Protein AF-A0A7G6YI83-F1 (afdb_monomer)

Radius of gyration: 15.69 Å; Cα contacts (8 Å, |Δi|>4): 129; chains: 1; bounding box: 55×26×38 Å

Foldseek 3Di:
DDDDFPPVCPVPPCRLQDDPPPPCVVVVLVVVVVVQVVVCVVPVQDKDKDAQDHHVVGQQFQHPSLVVSVVVCVVPPDPPQWDWDQDRNRSMIITGGPPHPDPPVVVVVVVVCCVVPVVVSVVPDDDDD

Sequence (129 aa):
MLKFYPLALKNSPNRFKLLVNDGDAFRILSTCLRVFADICRRDPLASAGFIGEALMGESISLTKRFRVYFQSVITFIEPVHFLHHPLPAISAYFLECRANPEPDLKEKVEQMFRELYIVPQALESPKPN

Structure (mmCIF, N/CA/C/O backbone):
data_AF-A0A7G6YI83-F1
#
_entry.id   AF-A0A7G6YI83-F1
#
loop_
_atom_site.group_PDB
_atom_site.id
_atom_site.type_symbol
_atom_site.label_atom_id
_atom_site.label_alt_id
_atom_site.label_comp_id
_atom_site.label_asym_id
_atom_site.label_entity_id
_atom_site.label_seq_id
_atom_site.pdbx_PDB_ins_code
_atom_site.Cartn_x
_atom_site.Cartn_y
_atom_site.Cartn_z
_atom_site.occupancy
_atom_site.B_iso_or_equiv
_atom_site.auth_seq_id
_atom_site.auth_comp_id
_atom_site.auth_asym_id
_atom_site.auth_atom_id
_atom_site.pdbx_PDB_model_num
ATOM 1 N N . MET A 1 1 ? 5.414 -7.670 6.830 1.00 71.50 1 MET A N 1
ATOM 2 C CA . MET A 1 1 ? 5.803 -6.794 5.700 1.00 71.50 1 MET A CA 1
ATOM 3 C C . MET A 1 1 ? 6.150 -7.669 4.499 1.00 71.50 1 MET A C 1
ATOM 5 O O . MET A 1 1 ? 7.018 -8.522 4.632 1.00 71.50 1 MET A O 1
ATOM 9 N N . LEU A 1 2 ? 5.466 -7.498 3.363 1.00 82.56 2 LEU A N 1
ATOM 10 C CA . LEU A 1 2 ? 5.708 -8.265 2.132 1.00 82.56 2 LEU A CA 1
ATOM 11 C C . LEU A 1 2 ? 6.405 -7.363 1.100 1.00 82.56 2 LEU A C 1
ATOM 13 O O . LEU A 1 2 ? 5.941 -6.252 0.851 1.00 82.56 2 LEU A O 1
ATOM 17 N N . LYS A 1 3 ? 7.510 -7.823 0.503 1.00 85.50 3 LYS A N 1
ATOM 18 C CA . LYS A 1 3 ? 8.209 -7.137 -0.597 1.00 85.50 3 LYS A CA 1
ATOM 19 C C . LYS A 1 3 ? 8.362 -8.106 -1.765 1.00 85.50 3 LYS A C 1
ATOM 21 O O . LYS A 1 3 ? 8.773 -9.242 -1.551 1.00 85.50 3 LYS A O 1
ATOM 26 N N . PHE A 1 4 ? 8.072 -7.651 -2.981 1.00 86.06 4 PHE A N 1
ATOM 27 C CA . PHE A 1 4 ? 8.200 -8.465 -4.188 1.00 86.06 4 PHE A CA 1
ATOM 28 C C . PHE A 1 4 ? 9.240 -7.874 -5.143 1.00 86.06 4 PHE A C 1
ATOM 30 O O . PHE A 1 4 ? 9.251 -6.668 -5.383 1.00 86.06 4 PHE A O 1
ATOM 37 N N . TYR A 1 5 ? 10.100 -8.736 -5.679 1.00 89.69 5 TYR A N 1
ATOM 38 C CA . TYR A 1 5 ? 11.023 -8.448 -6.773 1.00 89.69 5 TYR A CA 1
ATOM 39 C C . TYR A 1 5 ? 11.395 -9.767 -7.476 1.00 89.69 5 TYR A C 1
ATOM 41 O O . TYR A 1 5 ? 11.384 -10.821 -6.832 1.00 89.69 5 TYR A O 1
ATOM 49 N N . PRO A 1 6 ? 11.757 -9.740 -8.769 1.00 88.62 6 PRO A N 1
ATOM 50 C CA . PRO A 1 6 ? 12.255 -10.920 -9.471 1.00 88.62 6 PRO A CA 1
ATOM 51 C C . PRO A 1 6 ? 13.531 -11.469 -8.825 1.00 88.62 6 PRO A C 1
ATOM 53 O O . PRO A 1 6 ? 14.470 -10.713 -8.579 1.00 88.62 6 PRO A O 1
ATOM 56 N N . LEU A 1 7 ? 13.617 -12.788 -8.609 1.00 90.44 7 LEU A N 1
ATOM 57 C CA . LEU A 1 7 ? 14.776 -13.418 -7.953 1.00 90.44 7 LEU A CA 1
ATOM 58 C C . LEU A 1 7 ? 16.102 -13.116 -8.672 1.00 90.44 7 LEU A C 1
ATOM 60 O O . LEU A 1 7 ? 17.119 -12.894 -8.018 1.00 90.44 7 LEU A O 1
ATOM 64 N N . ALA A 1 8 ? 16.075 -13.024 -10.004 1.00 91.44 8 ALA A N 1
ATOM 65 C CA . ALA A 1 8 ? 17.231 -12.649 -10.823 1.00 91.44 8 ALA A CA 1
ATOM 66 C C . ALA A 1 8 ? 17.809 -11.264 -10.467 1.00 91.44 8 ALA A C 1
ATOM 68 O O . ALA A 1 8 ? 18.987 -11.005 -10.692 1.00 91.44 8 ALA A O 1
ATOM 69 N N . LEU A 1 9 ? 17.001 -10.382 -9.871 1.00 90.94 9 LEU A N 1
ATOM 70 C CA . LEU A 1 9 ? 17.394 -9.037 -9.461 1.00 90.94 9 LEU A CA 1
ATOM 71 C C . LEU A 1 9 ? 17.773 -8.949 -7.978 1.00 90.94 9 LEU A C 1
ATOM 73 O O . LEU A 1 9 ? 17.982 -7.845 -7.489 1.00 90.94 9 LEU A O 1
ATOM 77 N N . LYS A 1 10 ? 17.899 -10.064 -7.245 1.00 91.31 10 LYS A N 1
ATOM 78 C CA . LYS A 1 10 ? 18.169 -10.056 -5.792 1.00 91.31 10 LYS A CA 1
ATOM 79 C C . LYS A 1 10 ? 19.354 -9.181 -5.377 1.00 91.31 10 LYS A C 1
ATOM 81 O O . LYS A 1 10 ? 19.269 -8.499 -4.361 1.00 91.31 10 LYS A O 1
ATOM 86 N N . ASN A 1 11 ? 20.414 -9.167 -6.182 1.00 90.88 11 ASN A N 1
ATOM 87 C CA . ASN A 1 11 ? 21.628 -8.393 -5.908 1.00 90.88 11 ASN A CA 1
ATOM 88 C C . ASN A 1 11 ? 21.603 -6.985 -6.526 1.00 90.88 11 ASN A C 1
ATOM 90 O O . ASN A 1 11 ? 22.550 -6.225 -6.358 1.00 90.88 11 ASN A O 1
ATOM 94 N N . SER A 1 12 ? 20.543 -6.624 -7.254 1.00 89.56 12 SER A N 1
ATOM 95 C CA . SER A 1 12 ? 20.407 -5.291 -7.831 1.00 89.56 12 SER A CA 1
ATOM 96 C C . SER A 1 12 ? 19.977 -4.288 -6.753 1.00 89.56 12 SER A C 1
ATOM 98 O O . SER A 1 12 ? 19.002 -4.546 -6.031 1.00 89.56 12 SER A O 1
ATOM 100 N N . PRO A 1 13 ? 20.619 -3.109 -6.672 1.00 87.44 13 PRO A N 1
ATOM 101 C CA . PRO A 1 13 ? 20.122 -2.018 -5.832 1.00 87.44 13 PRO A CA 1
ATOM 102 C C . PRO A 1 13 ? 18.756 -1.512 -6.328 1.00 87.44 13 PRO A C 1
ATOM 104 O O . PRO A 1 13 ? 17.905 -1.108 -5.546 1.00 87.44 13 PRO A O 1
ATOM 107 N N . ASN A 1 14 ? 18.475 -1.654 -7.627 1.00 88.75 14 ASN A N 1
ATOM 108 C CA . ASN A 1 14 ? 17.236 -1.193 -8.251 1.00 88.75 14 ASN A CA 1
ATOM 109 C C . ASN A 1 14 ? 16.152 -2.278 -8.325 1.00 88.75 14 ASN A C 1
ATO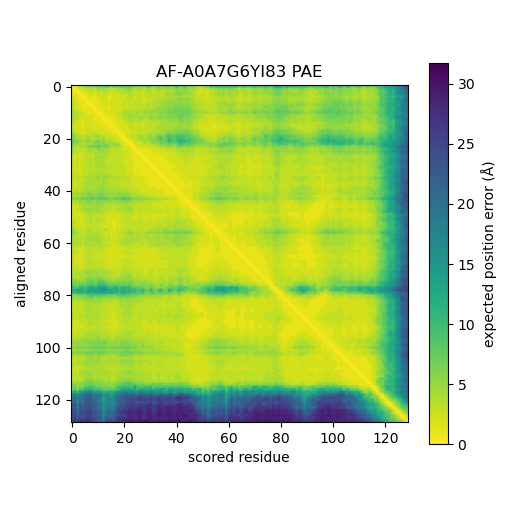M 111 O O . ASN A 1 14 ? 15.167 -2.108 -9.040 1.00 88.75 14 ASN A O 1
ATOM 115 N N . ARG A 1 15 ? 16.282 -3.392 -7.592 1.00 90.56 15 ARG A N 1
ATOM 116 C CA . ARG A 1 15 ? 15.368 -4.553 -7.673 1.00 90.56 15 ARG A CA 1
ATOM 117 C C . ARG A 1 15 ? 13.885 -4.224 -7.488 1.00 90.56 15 ARG A C 1
ATOM 119 O O . ARG A 1 15 ? 13.036 -4.914 -8.040 1.00 90.56 15 ARG A O 1
ATOM 126 N N . PHE A 1 16 ? 13.578 -3.150 -6.762 1.00 89.75 16 PHE A N 1
ATOM 127 C CA . PHE A 1 16 ? 12.213 -2.656 -6.571 1.00 89.75 16 PHE A CA 1
ATOM 128 C C . PHE A 1 16 ? 11.806 -1.572 -7.576 1.00 89.75 16 PHE A C 1
ATOM 130 O O . PHE A 1 16 ? 10.621 -1.318 -7.744 1.00 89.75 16 PHE A O 1
ATOM 137 N N . LYS A 1 17 ? 12.751 -0.949 -8.284 1.00 90.50 17 LYS A N 1
ATOM 138 C CA . LYS A 1 17 ? 12.522 0.170 -9.219 1.00 90.50 17 LYS A CA 1
ATOM 139 C C . LYS A 1 17 ? 12.432 -0.267 -10.684 1.00 90.50 17 LYS A C 1
ATOM 141 O O . LYS A 1 17 ? 12.133 0.543 -11.558 1.00 90.50 17 LYS A O 1
ATOM 146 N N . LEU A 1 18 ? 12.682 -1.547 -10.958 1.00 90.00 18 LEU A N 1
ATOM 147 C CA . LEU A 1 18 ? 12.670 -2.116 -12.303 1.00 90.00 18 LEU A CA 1
ATOM 148 C C . LEU A 1 18 ? 11.300 -2.709 -12.657 1.00 90.00 18 LEU A C 1
ATOM 150 O O . LEU A 1 18 ? 10.628 -3.321 -11.825 1.00 90.00 18 LEU A O 1
ATOM 154 N N . LEU A 1 19 ? 10.901 -2.524 -13.916 1.00 88.12 19 LEU A N 1
ATOM 155 C CA . LEU A 1 19 ? 9.738 -3.162 -14.524 1.00 88.12 19 LEU A CA 1
ATOM 156 C C . LEU A 1 19 ? 10.242 -4.219 -15.512 1.00 88.12 19 LEU A C 1
ATOM 158 O O . LEU A 1 19 ? 10.949 -3.880 -16.454 1.00 88.12 19 LEU A O 1
ATOM 162 N N . VAL A 1 20 ? 9.903 -5.488 -15.279 1.00 86.94 20 VAL A N 1
ATOM 163 C CA . VAL A 1 20 ? 10.425 -6.623 -16.065 1.00 86.94 20 VAL A CA 1
ATOM 164 C C . VAL A 1 20 ? 9.479 -7.120 -17.160 1.00 86.94 20 VAL A C 1
ATOM 166 O O . VAL A 1 20 ? 9.882 -7.949 -17.963 1.00 86.94 20 VAL A O 1
ATOM 169 N N . ASN A 1 21 ? 8.252 -6.585 -17.231 1.00 85.94 21 ASN A N 1
ATOM 170 C CA . ASN A 1 21 ? 7.250 -6.912 -18.258 1.00 85.94 21 ASN A CA 1
ATOM 171 C C . ASN A 1 21 ? 6.985 -8.424 -18.432 1.00 85.94 21 ASN A C 1
ATOM 173 O O . ASN A 1 21 ? 6.710 -8.887 -19.532 1.00 85.94 21 ASN A O 1
ATOM 177 N N . ASP A 1 22 ? 7.029 -9.185 -17.339 1.00 86.31 22 ASP A N 1
ATOM 178 C CA . ASP A 1 22 ? 6.798 -10.637 -17.303 1.00 86.31 22 ASP A CA 1
ATOM 179 C C . ASP A 1 22 ? 5.309 -11.027 -17.215 1.00 86.31 22 ASP A C 1
ATOM 181 O O . ASP A 1 22 ? 4.970 -12.205 -17.173 1.00 86.31 22 ASP A O 1
ATOM 185 N N . GLY A 1 23 ? 4.405 -10.042 -17.180 1.00 85.69 23 GLY A N 1
ATOM 186 C CA . GLY A 1 23 ? 2.958 -10.253 -17.078 1.00 85.6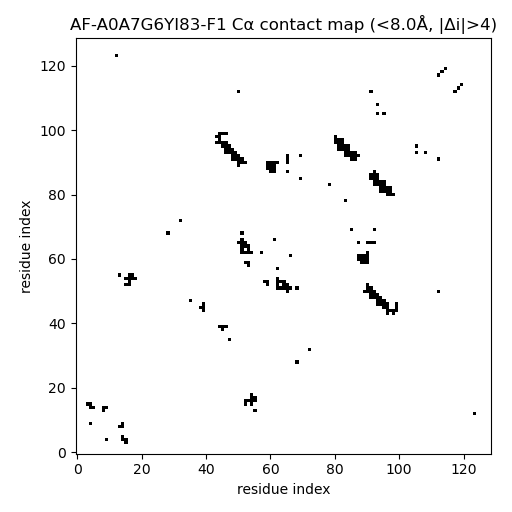9 23 GLY A CA 1
ATOM 187 C C . GLY A 1 23 ? 2.465 -10.654 -15.682 1.00 85.69 23 GLY A C 1
ATOM 188 O O . GLY A 1 23 ? 1.256 -10.758 -15.472 1.00 85.69 23 GLY A O 1
ATOM 189 N N . ASP A 1 24 ? 3.355 -10.807 -14.697 1.00 87.19 24 ASP A N 1
ATOM 190 C CA . ASP A 1 24 ? 3.003 -11.356 -13.383 1.00 87.19 24 ASP A CA 1
ATOM 191 C C . ASP A 1 24 ? 2.377 -10.334 -12.422 1.00 87.19 24 ASP A C 1
ATOM 193 O O . ASP A 1 24 ? 1.848 -10.705 -11.370 1.00 87.19 24 ASP A O 1
ATOM 197 N N . ALA A 1 25 ? 2.387 -9.045 -12.775 1.00 86.44 25 ALA A N 1
ATOM 198 C CA . ALA A 1 25 ? 1.950 -7.953 -11.903 1.00 86.44 25 ALA A CA 1
ATOM 199 C C . ALA A 1 25 ? 0.551 -8.177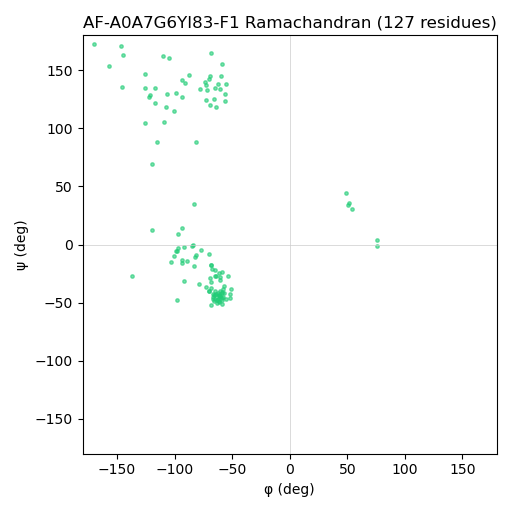 -11.296 1.00 86.44 25 ALA A C 1
ATOM 201 O O . ALA A 1 25 ? 0.369 -8.028 -10.086 1.00 86.44 25 ALA A O 1
ATOM 202 N N . PHE A 1 26 ? -0.428 -8.590 -12.108 1.00 86.81 26 PHE A N 1
ATOM 203 C CA . PHE A 1 26 ? -1.790 -8.855 -11.631 1.00 86.81 26 PHE A CA 1
ATOM 204 C C . PHE A 1 26 ? -1.867 -10.077 -10.711 1.00 86.81 26 PHE A C 1
ATOM 206 O O . PHE A 1 26 ? -2.601 -10.054 -9.722 1.00 86.81 26 PHE A O 1
ATOM 213 N N . ARG A 1 27 ? -1.087 -11.128 -10.990 1.00 89.88 27 ARG A N 1
ATOM 214 C CA . ARG A 1 27 ? -1.025 -12.340 -10.159 1.00 89.88 27 ARG A CA 1
ATOM 215 C C . ARG A 1 27 ? -0.445 -12.031 -8.780 1.00 89.88 27 ARG A C 1
ATOM 217 O O . ARG A 1 27 ? -0.996 -12.463 -7.764 1.00 89.88 27 ARG A O 1
ATOM 224 N N . ILE A 1 28 ? 0.625 -11.240 -8.742 1.00 89.75 28 ILE A N 1
ATOM 225 C CA . ILE A 1 28 ? 1.259 -10.782 -7.501 1.00 89.75 28 ILE A CA 1
ATOM 226 C C . ILE A 1 28 ? 0.278 -9.922 -6.704 1.00 89.75 28 ILE A C 1
ATOM 228 O O . ILE A 1 28 ? 0.033 -10.201 -5.532 1.00 89.75 28 ILE A O 1
ATOM 232 N N . LEU A 1 29 ? -0.337 -8.925 -7.345 1.00 89.19 29 LEU A N 1
ATOM 233 C CA . LEU A 1 29 ? -1.284 -8.028 -6.686 1.00 89.19 29 LEU A CA 1
ATOM 234 C C . LEU A 1 29 ? -2.498 -8.783 -6.135 1.00 89.19 29 LEU A C 1
ATOM 236 O O . LEU A 1 29 ? -2.878 -8.573 -4.985 1.00 89.19 29 LEU A O 1
ATOM 240 N N . SER A 1 30 ? -3.057 -9.718 -6.908 1.00 89.12 30 SER A N 1
ATOM 241 C CA . SER A 1 30 ? -4.158 -10.575 -6.455 1.00 89.12 30 SER A CA 1
ATOM 242 C C . SER A 1 30 ? -3.760 -11.415 -5.240 1.00 89.12 30 SER A C 1
ATOM 244 O O . SER A 1 30 ? -4.531 -11.529 -4.289 1.0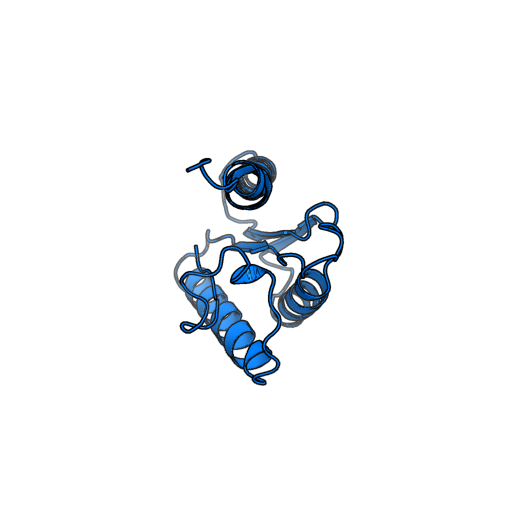0 89.12 30 SER A O 1
ATOM 246 N N . THR A 1 31 ? -2.535 -11.948 -5.220 1.00 91.25 31 THR A N 1
ATOM 247 C CA . THR A 1 31 ? -2.013 -12.691 -4.064 1.00 91.25 31 THR A CA 1
ATOM 248 C C . THR A 1 31 ? -1.921 -11.798 -2.828 1.00 91.25 31 THR A C 1
ATOM 250 O O . THR A 1 31 ? -2.413 -12.182 -1.769 1.00 91.25 31 THR A O 1
ATOM 253 N N . CYS A 1 32 ? -1.367 -10.588 -2.959 1.00 90.19 32 CYS A N 1
ATOM 254 C CA . CYS A 1 32 ? -1.288 -9.622 -1.860 1.00 90.19 32 CYS A CA 1
ATOM 255 C C . CYS A 1 32 ? -2.674 -9.278 -1.296 1.00 90.19 32 CYS A C 1
ATOM 257 O O . CYS A 1 32 ? -2.852 -9.283 -0.080 1.00 90.19 32 CYS A O 1
ATOM 259 N N . LEU A 1 33 ? -3.659 -9.029 -2.166 1.00 88.62 33 LEU A N 1
ATOM 260 C CA . LEU A 1 33 ? -5.033 -8.719 -1.758 1.00 88.62 33 LEU A CA 1
ATOM 261 C C . LEU A 1 33 ? -5.706 -9.896 -1.042 1.00 88.62 33 LEU A C 1
ATOM 263 O O . LEU A 1 33 ? -6.380 -9.692 -0.037 1.00 88.62 33 LEU A O 1
ATOM 267 N N . ARG A 1 34 ? -5.492 -11.133 -1.509 1.00 90.38 34 ARG A N 1
ATOM 268 C CA . ARG A 1 34 ? -6.023 -12.342 -0.854 1.00 90.38 34 ARG A CA 1
ATOM 269 C C . ARG A 1 34 ? -5.403 -12.572 0.520 1.00 90.38 34 ARG A C 1
ATOM 271 O O . ARG A 1 34 ? -6.127 -12.879 1.459 1.00 90.38 34 ARG A O 1
ATOM 278 N N . VAL A 1 35 ? -4.084 -12.404 0.644 1.00 91.00 35 VAL A N 1
ATOM 279 C CA . VAL A 1 35 ? -3.388 -12.490 1.939 1.00 91.00 35 VAL A CA 1
ATOM 280 C C . VAL A 1 35 ? -3.923 -11.429 2.893 1.00 91.00 35 VAL A C 1
ATOM 282 O O . VAL A 1 35 ? -4.211 -11.738 4.044 1.00 91.00 35 VAL A O 1
ATOM 285 N N . PHE A 1 36 ? -4.098 -10.199 2.409 1.00 87.19 36 PHE A N 1
ATOM 286 C CA . PHE A 1 36 ? -4.675 -9.118 3.196 1.00 87.19 36 PHE A CA 1
ATOM 287 C C . PHE A 1 36 ? -6.096 -9.455 3.686 1.00 87.19 36 PHE A C 1
ATOM 289 O O . PHE A 1 36 ? -6.351 -9.409 4.888 1.00 87.19 36 PHE A O 1
ATOM 296 N N . ALA A 1 37 ? -6.987 -9.884 2.788 1.00 86.56 37 ALA A N 1
ATOM 297 C CA . ALA A 1 37 ? -8.349 -10.280 3.145 1.00 86.56 37 ALA A CA 1
ATOM 298 C C . ALA A 1 37 ? -8.375 -11.427 4.173 1.00 86.56 37 ALA A C 1
ATOM 300 O O . ALA A 1 37 ? -9.155 -11.402 5.125 1.00 86.56 37 ALA A O 1
ATOM 301 N N . ASP A 1 38 ? -7.491 -12.416 4.025 1.00 91.19 38 ASP A N 1
ATOM 302 C CA . ASP A 1 38 ? -7.386 -13.534 4.964 1.00 91.19 38 ASP A CA 1
ATOM 303 C C . ASP A 1 38 ? -6.830 -13.122 6.340 1.00 91.19 38 ASP A C 1
ATOM 305 O O . ASP A 1 38 ? -7.171 -13.742 7.348 1.00 91.19 38 ASP A O 1
ATOM 309 N N . ILE A 1 39 ? -5.992 -12.083 6.415 1.00 91.31 39 ILE A N 1
ATOM 310 C CA . ILE A 1 39 ? -5.559 -11.489 7.690 1.00 91.31 39 ILE A CA 1
ATOM 311 C C . ILE A 1 39 ? -6.740 -10.789 8.366 1.00 91.31 39 ILE A C 1
ATOM 313 O O . ILE A 1 39 ? -7.046 -11.130 9.504 1.00 91.31 39 ILE A O 1
ATOM 317 N N . CYS A 1 40 ? -7.459 -9.905 7.668 1.00 86.69 40 CYS A N 1
ATOM 318 C CA . CYS A 1 40 ? -8.615 -9.201 8.243 1.00 86.69 40 CYS A CA 1
ATOM 319 C C . CYS A 1 40 ? -9.740 -10.136 8.694 1.00 86.69 40 CYS A C 1
ATOM 321 O O . CYS A 1 40 ? -10.447 -9.842 9.652 1.00 86.69 40 CYS A O 1
ATOM 323 N N . ARG A 1 41 ? -9.901 -11.286 8.033 1.00 86.88 41 ARG A N 1
ATOM 324 C CA . ARG A 1 41 ? -10.860 -12.315 8.456 1.00 86.88 41 ARG A CA 1
ATOM 325 C C . ARG A 1 41 ? -10.463 -12.992 9.774 1.00 86.88 41 ARG A C 1
ATOM 327 O O . ARG A 1 41 ? -11.337 -13.454 10.501 1.00 86.88 41 ARG A O 1
ATOM 334 N N . ARG A 1 42 ? -9.162 -13.127 10.050 1.00 92.75 42 ARG A N 1
ATOM 335 C CA . ARG A 1 42 ? -8.631 -13.808 11.247 1.00 92.75 42 ARG A CA 1
ATOM 336 C C . ARG A 1 42 ? -8.405 -12.860 12.418 1.00 92.75 42 ARG A C 1
ATOM 338 O O . ARG A 1 42 ? -8.527 -13.289 13.559 1.00 92.75 42 ARG A O 1
ATOM 345 N N . ASP A 1 43 ? -8.077 -11.610 12.127 1.00 93.19 43 ASP A N 1
ATOM 346 C CA . ASP A 1 43 ? -7.850 -10.558 13.106 1.00 93.19 43 ASP A CA 1
ATOM 347 C C . ASP A 1 43 ? -8.745 -9.351 12.769 1.00 93.19 43 ASP A C 1
ATOM 349 O O . ASP A 1 43 ? -8.444 -8.603 11.832 1.00 93.19 43 ASP A O 1
ATOM 353 N N . PRO A 1 44 ? -9.843 -9.143 13.519 1.00 87.94 44 PRO A N 1
ATOM 354 C CA . PRO A 1 44 ? -10.785 -8.059 13.260 1.00 87.94 44 PRO A CA 1
ATOM 355 C C . PRO A 1 44 ? -10.212 -6.671 13.578 1.00 87.94 44 PRO A C 1
ATOM 357 O O . PRO A 1 44 ? -10.849 -5.674 13.249 1.00 87.94 44 PRO A O 1
ATOM 360 N N . LEU A 1 45 ? -9.031 -6.575 14.201 1.00 94.00 45 LEU A N 1
ATOM 361 C CA . LEU A 1 45 ? -8.342 -5.309 14.470 1.00 94.00 45 LEU A CA 1
ATOM 362 C C . LEU A 1 45 ? -7.276 -4.994 13.412 1.00 94.00 45 LEU A C 1
ATOM 364 O O . LEU A 1 45 ? -6.648 -3.931 13.462 1.00 94.00 45 LEU A O 1
ATOM 368 N N . ALA A 1 46 ? -7.060 -5.893 12.448 1.00 93.25 46 ALA A N 1
ATOM 369 C CA . ALA A 1 46 ? -5.998 -5.752 11.469 1.00 93.25 46 ALA A CA 1
ATOM 370 C C . ALA A 1 46 ? -6.220 -4.550 10.546 1.00 93.25 46 ALA A C 1
ATOM 372 O O . ALA A 1 46 ? -7.219 -4.449 9.835 1.00 93.25 46 ALA A O 1
ATOM 373 N N . SER A 1 47 ? -5.210 -3.687 10.507 1.00 93.94 47 SER A N 1
ATOM 374 C CA . SER A 1 47 ? -5.049 -2.636 9.504 1.00 93.94 47 SER A CA 1
ATOM 375 C C . SER A 1 47 ? -3.960 -3.044 8.510 1.00 93.94 47 SER A C 1
ATOM 377 O O . SER A 1 47 ? -3.122 -3.902 8.803 1.00 93.94 47 SER A O 1
ATOM 379 N N . ALA A 1 48 ? -3.930 -2.433 7.330 1.00 92.12 48 ALA A N 1
ATOM 380 C CA . ALA A 1 48 ? -2.898 -2.715 6.336 1.00 92.12 48 ALA A CA 1
ATOM 381 C C . ALA A 1 48 ? -2.535 -1.494 5.513 1.00 92.12 48 ALA A C 1
ATOM 383 O O . ALA A 1 48 ? -3.190 -0.466 5.554 1.00 92.12 48 ALA A O 1
ATOM 384 N N . GLY A 1 49 ? -1.485 -1.615 4.716 1.00 92.81 49 GLY A N 1
ATOM 385 C CA . GLY A 1 49 ? -1.116 -0.571 3.787 1.00 92.81 49 GLY A CA 1
ATOM 386 C C . GLY A 1 49 ? -0.044 -1.024 2.819 1.00 92.81 49 GLY A C 1
ATOM 387 O O . GLY A 1 49 ? 0.502 -2.126 2.927 1.00 92.81 49 GLY A O 1
ATOM 388 N N . PHE A 1 50 ? 0.239 -0.172 1.847 1.00 93.00 50 PHE A N 1
ATOM 389 C CA . PHE A 1 50 ? 1.239 -0.434 0.825 1.00 93.00 50 PHE A CA 1
ATOM 390 C C . PHE A 1 50 ? 1.958 0.847 0.422 1.00 93.00 50 PHE A C 1
ATOM 392 O O . PHE A 1 50 ? 1.462 1.954 0.626 1.00 93.00 50 PHE A O 1
ATOM 399 N N . ILE A 1 51 ? 3.107 0.667 -0.229 1.00 93.00 51 ILE A N 1
ATOM 400 C CA . ILE A 1 51 ? 3.827 1.730 -0.925 1.00 93.00 51 ILE A CA 1
ATOM 401 C C . ILE A 1 51 ? 3.999 1.318 -2.383 1.00 93.00 51 ILE A C 1
ATOM 403 O O . ILE A 1 51 ? 4.481 0.226 -2.695 1.00 93.00 51 ILE A O 1
ATOM 407 N N . GLY A 1 52 ? 3.573 2.195 -3.283 1.00 92.88 52 GLY A N 1
ATOM 408 C CA . GLY A 1 52 ? 3.853 2.104 -4.703 1.00 92.88 52 GLY A CA 1
ATOM 409 C C . GLY A 1 52 ? 5.238 2.662 -4.984 1.00 92.88 52 GLY A C 1
ATOM 410 O O . GLY A 1 52 ? 5.368 3.846 -5.270 1.00 92.88 52 GLY A O 1
ATOM 411 N N . GLU A 1 53 ? 6.259 1.813 -4.907 1.00 91.69 53 GLU A N 1
ATOM 412 C CA . GLU A 1 53 ? 7.645 2.202 -5.188 1.00 91.69 53 GLU A CA 1
ATOM 413 C C . GLU A 1 53 ? 7.782 2.835 -6.583 1.00 91.69 53 GLU A C 1
ATOM 415 O O . GLU A 1 53 ? 7.213 2.321 -7.556 1.00 91.69 53 GLU A O 1
ATOM 420 N N . ALA A 1 54 ? 8.562 3.911 -6.685 1.00 92.06 54 ALA A N 1
ATOM 421 C CA . ALA A 1 54 ? 8.802 4.608 -7.943 1.00 92.06 54 ALA A CA 1
ATOM 422 C C . ALA A 1 54 ? 9.672 3.778 -8.894 1.00 92.06 54 ALA A C 1
ATOM 424 O O . ALA A 1 54 ? 10.612 3.088 -8.487 1.00 92.06 54 ALA A O 1
ATOM 425 N N . LEU A 1 55 ? 9.365 3.849 -10.186 1.00 92.19 55 LEU A N 1
ATOM 426 C CA . LEU A 1 55 ? 10.276 3.384 -11.224 1.00 92.19 55 LEU A CA 1
ATOM 427 C C . LEU A 1 55 ? 11.515 4.285 -11.304 1.00 92.19 55 LEU A C 1
ATOM 429 O O . LEU A 1 55 ? 11.540 5.412 -10.808 1.00 92.19 55 LEU A O 1
ATOM 433 N N . MET A 1 56 ? 12.554 3.799 -11.980 1.00 90.56 56 MET A N 1
ATOM 434 C CA . MET A 1 56 ? 13.722 4.625 -12.291 1.00 90.56 56 MET A CA 1
ATOM 435 C C . MET A 1 56 ? 13.304 5.890 -13.057 1.00 90.56 56 MET A C 1
ATOM 437 O O . MET A 1 56 ? 12.674 5.799 -14.109 1.00 90.56 56 MET A O 1
ATOM 441 N N . GLY A 1 57 ? 13.653 7.061 -12.516 1.00 89.44 57 GLY A N 1
ATOM 442 C CA . GLY A 1 57 ? 13.300 8.365 -13.090 1.00 89.44 57 GLY A CA 1
ATOM 443 C C . GLY A 1 57 ? 11.843 8.798 -12.878 1.00 89.44 57 GLY A C 1
ATOM 444 O O . GLY A 1 57 ? 11.448 9.845 -13.384 1.00 89.44 57 GLY A O 1
ATOM 445 N N . GLU A 1 58 ? 11.036 8.025 -12.149 1.00 93.62 58 GLU A N 1
ATOM 446 C CA . GLU A 1 58 ? 9.675 8.408 -11.771 1.00 93.62 58 GLU A CA 1
ATOM 447 C C . GLU A 1 58 ? 9.682 9.218 -10.465 1.00 93.62 58 GLU A C 1
ATOM 449 O O . GLU A 1 58 ? 10.493 8.977 -9.570 1.00 93.62 58 GLU A O 1
ATOM 454 N N . SER A 1 59 ? 8.757 10.175 -10.347 1.00 92.69 59 SER A N 1
ATOM 455 C CA . SER A 1 59 ? 8.518 10.880 -9.085 1.00 92.69 59 SER A CA 1
ATOM 456 C C . SER A 1 59 ? 8.109 9.901 -7.984 1.00 92.69 59 SER A C 1
ATOM 458 O O . SER A 1 59 ? 7.363 8.956 -8.230 1.00 92.69 59 SER A O 1
ATOM 460 N N . ILE A 1 60 ? 8.523 10.171 -6.744 1.00 90.62 60 ILE A N 1
ATOM 461 C CA . ILE A 1 60 ? 8.035 9.431 -5.571 1.00 90.62 60 ILE A CA 1
ATOM 462 C C . ILE A 1 60 ? 6.556 9.704 -5.278 1.00 90.62 60 ILE A C 1
ATOM 464 O O . ILE A 1 60 ? 5.921 8.936 -4.560 1.00 90.62 60 ILE A O 1
ATOM 468 N N . SER A 1 61 ? 5.994 10.785 -5.822 1.00 93.81 61 SER A N 1
ATOM 469 C CA . SER A 1 61 ? 4.581 11.125 -5.684 1.00 93.81 61 SER A CA 1
ATOM 470 C C . SER A 1 61 ? 3.752 10.531 -6.823 1.00 93.81 61 SER A C 1
ATOM 472 O O . SER A 1 61 ? 4.158 10.566 -7.984 1.00 93.81 61 SER A O 1
ATOM 474 N N . LEU A 1 62 ? 2.567 10.011 -6.487 1.00 93.88 62 LEU A N 1
ATOM 475 C CA . LEU A 1 62 ? 1.587 9.469 -7.439 1.00 93.88 62 LEU A CA 1
ATOM 476 C C . LEU A 1 62 ? 2.166 8.481 -8.472 1.00 93.88 62 LEU A C 1
ATOM 478 O O . LEU A 1 62 ? 1.816 8.533 -9.656 1.00 93.88 62 LEU A O 1
ATOM 482 N N . THR A 1 63 ? 3.008 7.544 -8.033 1.00 95.81 63 THR A N 1
ATOM 483 C CA . THR A 1 63 ? 3.617 6.558 -8.937 1.00 95.81 63 THR A CA 1
ATOM 484 C C . THR A 1 63 ? 2.565 5.728 -9.672 1.00 95.81 63 THR A C 1
ATOM 486 O O . THR A 1 63 ? 1.444 5.494 -9.196 1.00 95.81 63 THR A O 1
ATOM 489 N N . LYS A 1 64 ? 2.939 5.197 -10.838 1.00 9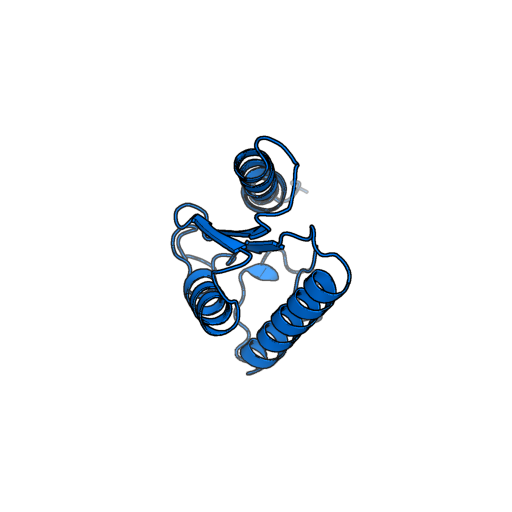4.75 64 LYS A N 1
ATOM 490 C CA . LYS A 1 64 ? 2.112 4.251 -11.602 1.00 94.75 64 LYS A CA 1
ATOM 491 C C . LYS A 1 64 ? 1.662 3.077 -10.734 1.00 94.75 64 LYS A C 1
ATOM 493 O O . LYS A 1 64 ? 0.493 2.698 -10.786 1.00 94.75 64 LYS A O 1
ATOM 498 N N . ARG A 1 65 ? 2.566 2.535 -9.912 1.00 93.62 65 ARG A N 1
ATOM 499 C CA . ARG A 1 65 ? 2.261 1.425 -9.000 1.00 93.62 65 ARG A CA 1
ATOM 500 C C . ARG A 1 65 ? 1.248 1.828 -7.940 1.00 93.62 65 ARG A C 1
ATOM 502 O O . ARG A 1 65 ? 0.264 1.117 -7.774 1.00 93.62 65 ARG A O 1
ATOM 509 N N . PHE A 1 66 ? 1.432 2.980 -7.291 1.00 95.44 66 PHE A N 1
ATOM 510 C CA . PHE A 1 66 ? 0.464 3.492 -6.318 1.00 95.44 66 PHE A CA 1
ATOM 511 C C . PHE A 1 66 ? -0.929 3.600 -6.931 1.00 95.44 66 PHE A C 1
ATOM 513 O O . PHE A 1 66 ? -1.888 3.093 -6.357 1.00 95.44 66 PHE A O 1
ATOM 520 N N . ARG A 1 67 ? -1.035 4.177 -8.132 1.00 95.56 67 ARG A N 1
ATOM 521 C CA . ARG A 1 67 ? -2.318 4.320 -8.831 1.00 95.56 67 ARG A CA 1
ATOM 522 C C . ARG A 1 67 ? -2.993 2.969 -9.078 1.00 95.56 67 ARG A C 1
ATOM 524 O O . ARG A 1 67 ? -4.178 2.834 -8.796 1.00 95.56 67 ARG A O 1
ATOM 531 N N . VAL A 1 68 ? -2.255 1.970 -9.564 1.00 93.75 68 VAL A N 1
ATOM 532 C CA . VAL A 1 68 ? -2.800 0.624 -9.828 1.00 93.75 68 VAL A CA 1
ATOM 533 C C . VAL A 1 68 ? -3.212 -0.084 -8.533 1.00 93.75 68 VAL A C 1
ATOM 535 O O . VAL A 1 68 ? -4.303 -0.654 -8.458 1.00 93.75 68 VAL A O 1
ATOM 538 N N . TYR A 1 69 ? -2.368 -0.041 -7.502 1.00 93.25 69 TYR A N 1
ATOM 539 C CA . TYR A 1 69 ? -2.635 -0.707 -6.224 1.00 93.25 69 TYR A CA 1
ATOM 540 C C . TYR A 1 69 ? -3.823 -0.070 -5.505 1.00 93.25 69 TYR A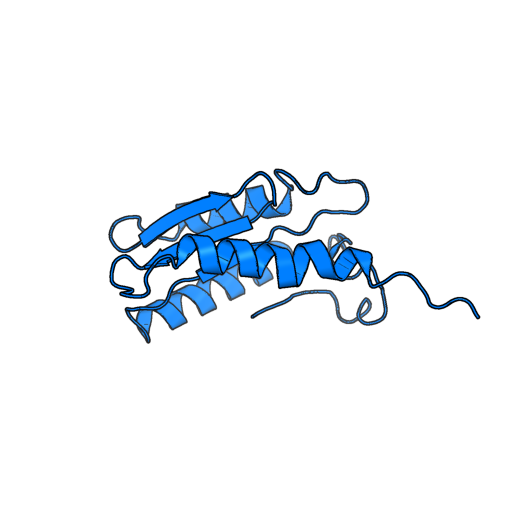 C 1
ATOM 542 O O . TYR A 1 69 ? -4.697 -0.784 -5.019 1.00 93.25 69 TYR A O 1
ATOM 550 N N . PHE A 1 70 ? -3.894 1.263 -5.507 1.00 93.62 70 PHE A N 1
ATOM 551 C CA . PHE A 1 70 ? -4.990 2.016 -4.909 1.00 93.62 70 PHE A CA 1
ATOM 552 C C . PHE A 1 70 ? -6.319 1.684 -5.577 1.00 93.62 70 PHE A C 1
ATOM 554 O O . PHE A 1 70 ? -7.261 1.316 -4.883 1.00 93.62 70 PHE A O 1
ATOM 561 N N . GLN A 1 71 ? -6.370 1.716 -6.914 1.00 92.81 71 GLN A N 1
ATOM 562 C CA . GLN A 1 71 ? -7.566 1.331 -7.668 1.00 92.81 71 GLN A CA 1
ATOM 563 C C . GLN A 1 71 ? -8.009 -0.102 -7.360 1.00 92.81 71 GLN A C 1
ATOM 565 O O . GLN A 1 71 ? -9.198 -0.372 -7.213 1.00 92.81 71 GLN A O 1
ATOM 570 N N . SER A 1 72 ? -7.054 -1.017 -7.194 1.00 90.19 72 SER A N 1
ATOM 571 C CA . SER A 1 72 ? -7.369 -2.400 -6.838 1.00 90.19 72 SER A CA 1
ATOM 572 C C . SER A 1 72 ? -7.976 -2.488 -5.436 1.00 90.19 72 SER A C 1
ATOM 574 O O . SER A 1 72 ? -9.035 -3.080 -5.265 1.00 90.19 72 SER A O 1
ATOM 576 N N . VAL A 1 73 ? -7.369 -1.848 -4.435 1.00 88.81 73 VAL A N 1
ATOM 577 C CA . VAL A 1 73 ? -7.875 -1.875 -3.053 1.00 88.81 73 VAL A CA 1
ATOM 578 C C . VAL A 1 73 ? -9.269 -1.262 -2.938 1.00 88.81 73 VAL A C 1
ATOM 580 O O . VAL A 1 73 ? -10.148 -1.908 -2.376 1.00 88.81 73 VAL A O 1
ATOM 583 N N . ILE A 1 74 ? -9.510 -0.073 -3.498 1.00 88.81 74 ILE A N 1
ATOM 584 C CA . ILE A 1 74 ? -10.833 0.573 -3.392 1.00 88.81 74 ILE A CA 1
ATOM 585 C C . ILE A 1 74 ? -11.943 -0.205 -4.111 1.00 88.81 74 ILE A C 1
ATOM 587 O O . ILE A 1 74 ? -13.110 -0.029 -3.789 1.00 88.81 74 ILE A O 1
ATOM 591 N N . THR A 1 75 ? -11.586 -1.055 -5.079 1.00 87.38 75 THR A N 1
ATOM 592 C CA . THR A 1 75 ? -12.545 -1.915 -5.787 1.00 87.38 75 THR A CA 1
ATOM 593 C C . THR A 1 75 ? -12.930 -3.140 -4.955 1.00 87.38 75 THR A C 1
ATOM 595 O O . THR A 1 75 ? -14.060 -3.606 -5.047 1.00 87.38 75 THR A O 1
ATOM 598 N N . PHE A 1 76 ? -12.003 -3.682 -4.157 1.00 82.25 76 PHE A N 1
ATOM 599 C CA . PHE A 1 76 ? -12.195 -4.956 -3.451 1.00 82.25 76 PHE A CA 1
ATOM 600 C C . PHE A 1 76 ? -12.506 -4.825 -1.957 1.00 82.25 76 PHE A C 1
ATOM 602 O O . PHE A 1 76 ? -12.907 -5.815 -1.349 1.00 82.25 76 PHE A O 1
ATOM 609 N N . ILE A 1 77 ? -12.285 -3.660 -1.348 1.00 79.44 77 ILE A N 1
ATOM 610 C CA . ILE A 1 77 ? -12.407 -3.478 0.103 1.00 79.44 77 ILE A CA 1
ATOM 611 C C . ILE A 1 77 ? -13.523 -2.486 0.407 1.00 79.44 77 ILE A C 1
ATOM 613 O O . ILE A 1 77 ? -13.490 -1.339 -0.034 1.00 79.44 77 ILE A O 1
ATOM 617 N N . GLU A 1 78 ? -14.505 -2.947 1.180 1.00 76.44 78 GLU A N 1
ATOM 618 C CA . GLU A 1 78 ? -15.674 -2.158 1.551 1.00 76.44 78 GLU A CA 1
ATOM 619 C C . GLU A 1 78 ? -15.344 -1.073 2.596 1.00 76.44 78 GLU A C 1
ATOM 621 O O . GLU A 1 78 ? -14.651 -1.343 3.582 1.00 76.44 78 GLU A O 1
ATOM 626 N N . PRO A 1 79 ? -15.915 0.139 2.460 1.00 75.50 79 PRO A N 1
ATOM 627 C CA . PRO A 1 79 ? -15.616 1.276 3.336 1.00 75.50 79 PRO A CA 1
ATOM 628 C C . PRO A 1 79 ? -16.302 1.212 4.714 1.00 75.50 79 PRO A C 1
ATOM 630 O O . PRO A 1 79 ? -16.088 2.086 5.556 1.00 75.50 79 PRO A O 1
ATOM 633 N N . VAL A 1 80 ? -17.158 0.213 4.960 1.00 84.44 80 VAL A N 1
ATOM 634 C CA . VAL A 1 80 ? -17.949 0.119 6.201 1.00 84.44 80 VAL A CA 1
ATOM 635 C C . VAL A 1 80 ? -17.044 -0.117 7.411 1.00 84.44 80 VAL A C 1
ATOM 637 O O . VAL A 1 80 ? -17.154 0.585 8.414 1.00 84.44 80 VAL A O 1
ATOM 640 N N . HIS A 1 81 ? -16.107 -1.059 7.305 1.00 87.06 81 HIS A N 1
ATOM 641 C CA . HIS A 1 81 ? -15.224 -1.444 8.411 1.00 87.06 81 HIS A CA 1
ATOM 642 C C . HIS A 1 81 ? -13.889 -0.698 8.416 1.00 87.06 81 HIS A C 1
ATOM 644 O O . HIS A 1 81 ? -13.184 -0.700 9.428 1.00 87.06 81 HIS A O 1
ATOM 650 N N . PHE A 1 82 ? -13.561 -0.025 7.313 1.00 91.44 82 PHE A N 1
ATOM 651 C CA . PHE A 1 82 ? -12.246 0.556 7.109 1.00 91.44 82 PHE A CA 1
ATOM 652 C C . PHE A 1 82 ? -12.291 2.047 6.775 1.00 91.44 82 PHE A C 1
ATOM 654 O O . PHE A 1 82 ? -13.200 2.549 6.113 1.00 91.44 82 PHE A O 1
ATOM 661 N N . LEU A 1 83 ? -11.268 2.759 7.230 1.00 92.50 83 LEU A N 1
ATOM 662 C CA . LEU A 1 83 ? -10.932 4.111 6.808 1.00 92.50 83 LEU A CA 1
ATOM 663 C C . LEU A 1 83 ? -9.819 4.037 5.760 1.00 92.50 83 LEU A C 1
ATOM 665 O O . LEU A 1 83 ? -8.808 3.362 5.942 1.00 92.50 83 LEU A O 1
ATOM 669 N N . HIS A 1 84 ? -10.025 4.724 4.639 1.00 93.19 84 HIS A N 1
ATOM 670 C CA . HIS A 1 84 ? -9.098 4.733 3.512 1.00 93.19 84 HIS A CA 1
ATOM 671 C C . HIS A 1 84 ? -8.264 6.016 3.553 1.00 93.19 84 HIS A C 1
ATOM 673 O O . HIS A 1 84 ? -8.793 7.104 3.332 1.00 93.19 84 HIS A O 1
ATOM 679 N N . HIS A 1 85 ? -6.956 5.880 3.760 1.00 95.00 85 HIS A N 1
ATOM 680 C CA . HIS A 1 85 ? -6.007 6.990 3.861 1.00 95.00 85 HIS A CA 1
ATOM 681 C C . HIS A 1 85 ? -4.997 6.949 2.706 1.00 95.00 85 HIS A C 1
ATOM 683 O O . HIS A 1 85 ? -3.933 6.330 2.819 1.00 95.00 85 HIS A O 1
ATOM 689 N N . PRO A 1 86 ? -5.302 7.573 1.555 1.00 95.06 86 PRO A N 1
ATOM 690 C CA . PRO A 1 86 ? -4.317 7.759 0.497 1.00 95.06 86 PRO A CA 1
ATOM 691 C C . PRO A 1 86 ? -3.274 8.810 0.904 1.00 95.06 86 PRO A C 1
ATOM 693 O O . PRO A 1 86 ? -3.615 9.910 1.328 1.00 95.06 86 PRO A O 1
ATOM 696 N N . LEU A 1 87 ? -1.995 8.492 0.703 1.00 94.62 87 LEU A N 1
ATOM 697 C CA . LEU A 1 87 ? -0.845 9.358 0.984 1.00 94.62 87 LEU A CA 1
ATOM 698 C C . LEU A 1 87 ? -0.067 9.603 -0.326 1.00 94.62 87 LEU A C 1
ATOM 700 O O . LEU A 1 87 ? 1.046 9.096 -0.512 1.00 94.62 87 LEU A O 1
ATOM 704 N N . PRO A 1 88 ? -0.644 10.359 -1.283 1.00 94.38 88 PRO A N 1
ATOM 705 C CA . PRO A 1 88 ? -0.125 10.462 -2.649 1.00 94.38 88 PRO A CA 1
ATOM 706 C C . PRO A 1 88 ? 1.256 11.119 -2.735 1.00 94.38 88 PRO A C 1
ATOM 708 O O . PRO A 1 88 ? 2.015 10.806 -3.650 1.00 94.38 88 PRO A O 1
ATOM 711 N N . ALA A 1 89 ? 1.603 11.989 -1.780 1.00 92.69 89 ALA A N 1
ATOM 712 C CA . ALA A 1 89 ? 2.903 12.658 -1.717 1.00 92.69 89 ALA A CA 1
ATOM 713 C C . ALA A 1 89 ? 4.077 11.673 -1.590 1.00 92.69 89 ALA A C 1
ATOM 715 O O . ALA A 1 89 ? 5.173 11.964 -2.060 1.00 92.69 89 ALA A O 1
ATOM 716 N N . ILE A 1 90 ? 3.828 10.507 -0.992 1.00 92.06 90 ILE A N 1
ATOM 717 C CA . ILE A 1 90 ? 4.819 9.446 -0.787 1.00 92.06 90 ILE A CA 1
ATOM 718 C C . ILE A 1 90 ? 4.420 8.132 -1.472 1.00 92.06 90 ILE A C 1
ATOM 720 O O . ILE A 1 90 ? 4.987 7.082 -1.181 1.00 92.06 90 ILE A O 1
ATOM 724 N N . SER A 1 91 ? 3.415 8.174 -2.357 1.00 95.31 91 SER A N 1
ATOM 725 C CA . SER A 1 91 ? 2.865 6.997 -3.043 1.00 95.31 91 SER A CA 1
ATOM 726 C C . SER A 1 91 ? 2.495 5.850 -2.099 1.00 95.31 91 SER A C 1
ATOM 728 O O . SER A 1 91 ? 2.613 4.677 -2.455 1.00 95.31 91 SER A O 1
ATOM 730 N N . ALA A 1 92 ? 2.031 6.185 -0.897 1.00 95.31 92 ALA A N 1
ATOM 731 C CA . ALA A 1 92 ? 1.624 5.218 0.107 1.00 95.31 92 ALA A CA 1
ATOM 732 C C . ALA A 1 92 ? 0.111 5.229 0.301 1.00 95.31 92 ALA A C 1
ATOM 734 O O . ALA A 1 92 ? -0.594 6.168 -0.074 1.00 95.31 92 ALA A O 1
ATOM 735 N N . TYR A 1 93 ? -0.391 4.163 0.895 1.00 95.12 93 TYR A N 1
ATOM 736 C CA . TYR A 1 93 ? -1.791 4.020 1.238 1.00 95.12 93 TYR A CA 1
ATOM 737 C C . TYR A 1 93 ? -1.910 3.242 2.537 1.00 95.12 93 TYR A C 1
ATOM 739 O O . TYR A 1 93 ? -1.249 2.214 2.707 1.00 95.12 93 TYR A O 1
ATOM 747 N N . PHE A 1 94 ? -2.769 3.727 3.423 1.00 95.12 94 PHE A N 1
ATOM 748 C CA . PHE A 1 94 ? -3.104 3.076 4.674 1.00 95.12 94 PHE A CA 1
ATOM 749 C C . PHE A 1 94 ? -4.609 2.793 4.727 1.00 95.12 94 PHE A C 1
ATOM 751 O O . PHE A 1 94 ? -5.436 3.659 4.459 1.00 95.12 94 PHE A O 1
ATOM 758 N N . LEU A 1 95 ? -4.948 1.550 5.034 1.00 93.94 95 LEU A N 1
ATOM 759 C CA . LEU A 1 95 ? -6.288 1.063 5.297 1.00 93.94 95 LEU A CA 1
ATOM 760 C C . LEU A 1 95 ? -6.377 0.751 6.785 1.00 93.94 95 LEU A C 1
ATOM 762 O O . LEU A 1 95 ? -5.837 -0.249 7.265 1.00 93.94 95 LEU A O 1
AT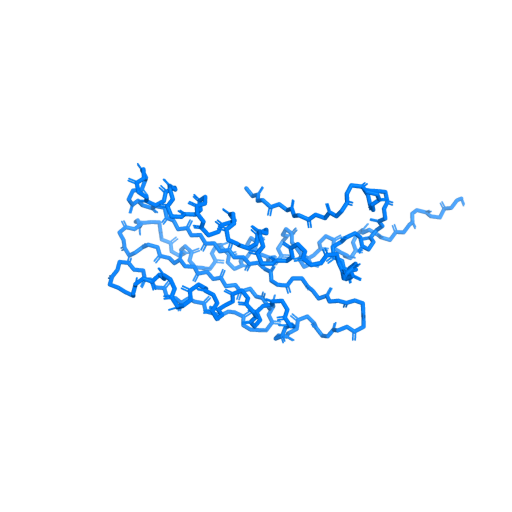OM 766 N N . GLU A 1 96 ? -7.062 1.622 7.498 1.00 94.50 96 GLU A N 1
ATOM 767 C CA . GLU A 1 96 ? -7.221 1.542 8.939 1.00 94.50 96 GLU A CA 1
ATOM 768 C C . GLU A 1 96 ? -8.508 0.802 9.280 1.00 94.50 96 GLU A C 1
ATOM 770 O O . GLU A 1 96 ? -9.584 1.168 8.806 1.00 94.50 96 GLU A O 1
ATOM 775 N N . CYS A 1 97 ? -8.421 -0.231 10.115 1.00 93.88 97 CYS A N 1
ATOM 776 C CA . CYS A 1 97 ? -9.610 -0.834 10.698 1.00 93.88 97 CYS A CA 1
ATOM 777 C C . CYS A 1 97 ? -10.193 0.109 11.752 1.00 93.88 97 CYS A C 1
ATOM 779 O O . CYS A 1 97 ? -9.520 0.453 12.720 1.00 93.88 97 CYS A O 1
ATOM 781 N N . ARG A 1 98 ? -11.472 0.470 11.608 1.00 92.06 98 ARG A N 1
ATOM 782 C CA . ARG A 1 98 ? -12.173 1.366 12.548 1.00 92.06 98 ARG A CA 1
ATOM 783 C C . ARG A 1 98 ? -12.252 0.820 13.972 1.00 92.06 98 ARG A C 1
ATOM 785 O O . ARG A 1 9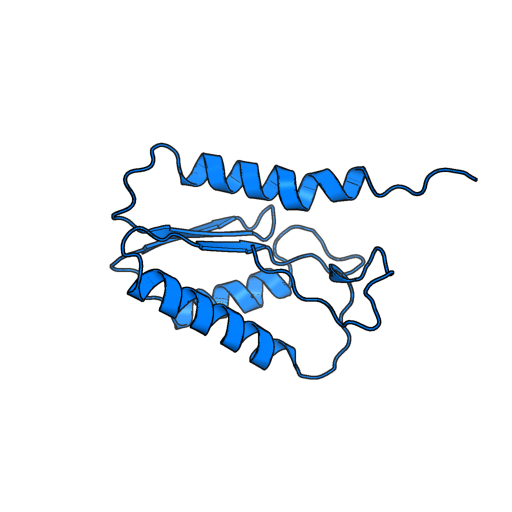8 ? -12.440 1.591 14.904 1.00 92.06 98 ARG A O 1
ATOM 792 N N . ALA A 1 99 ? -12.179 -0.501 14.127 1.00 93.31 99 ALA A N 1
ATOM 793 C CA . ALA A 1 99 ? -12.213 -1.155 15.428 1.00 93.31 99 ALA A CA 1
ATOM 794 C C . ALA A 1 99 ? -10.844 -1.161 16.124 1.00 93.31 99 ALA A C 1
ATOM 796 O O . ALA A 1 99 ? -10.771 -1.523 17.296 1.00 93.31 99 ALA A O 1
ATOM 797 N N . ASN A 1 100 ? -9.766 -0.799 15.420 1.00 94.00 100 ASN A N 1
ATOM 798 C CA . ASN A 1 100 ? -8.430 -0.785 15.993 1.00 94.00 100 ASN A CA 1
ATOM 799 C C . ASN A 1 100 ? -8.322 0.346 17.039 1.00 94.00 100 ASN A C 1
ATOM 801 O O . ASN A 1 100 ? -8.540 1.505 16.691 1.00 94.00 100 ASN A O 1
ATOM 805 N N . PRO A 1 101 ? -8.014 0.033 18.312 1.00 94.50 101 PRO A N 1
ATOM 806 C CA . PRO A 1 101 ? -8.014 1.019 19.389 1.00 94.50 101 PRO A CA 1
ATOM 807 C C . PRO A 1 101 ? -6.700 1.808 19.498 1.00 94.50 101 PRO A C 1
ATOM 809 O O . PRO A 1 101 ? -6.574 2.637 20.397 1.00 94.50 101 PRO A O 1
ATOM 812 N N . GLU A 1 102 ? -5.706 1.519 18.653 1.00 95.19 102 GLU A N 1
ATOM 813 C CA . GLU A 1 102 ? -4.386 2.140 18.731 1.00 95.19 102 GLU A CA 1
ATOM 814 C C . GLU A 1 102 ? -4.484 3.657 18.474 1.00 95.19 102 GLU A C 1
ATOM 816 O O . GLU A 1 102 ? -4.887 4.072 17.384 1.00 95.19 102 GLU A O 1
ATOM 821 N N . PRO A 1 103 ? -4.104 4.510 19.442 1.00 94.19 103 PRO A N 1
ATOM 822 C CA . PRO A 1 103 ? -4.155 5.955 19.257 1.00 94.19 103 PRO A CA 1
ATOM 823 C C . PRO A 1 103 ? -3.106 6.412 18.240 1.00 94.19 103 PRO A C 1
ATOM 825 O O . PRO A 1 103 ? -1.997 5.868 18.193 1.00 94.19 103 PRO A O 1
ATOM 828 N N . ASP A 1 104 ? -3.443 7.434 17.450 1.00 94.50 104 ASP A N 1
ATOM 829 C CA . ASP A 1 104 ? -2.557 8.049 16.446 1.00 94.50 104 ASP A CA 1
ATOM 830 C C . ASP A 1 104 ? -1.975 7.026 15.448 1.00 94.50 104 ASP A C 1
ATOM 832 O O . ASP A 1 104 ? -0.839 7.144 14.972 1.00 94.50 104 ASP A O 1
ATOM 836 N N . LEU A 1 105 ? -2.735 5.959 15.162 1.00 94.75 105 LEU A N 1
ATOM 837 C CA . LEU A 1 105 ? -2.280 4.842 14.338 1.00 94.75 105 LEU A CA 1
ATOM 838 C C . LEU A 1 105 ? -1.876 5.302 12.934 1.00 94.75 105 LEU A C 1
ATOM 840 O O . LEU A 1 105 ? -0.847 4.868 12.412 1.00 94.75 105 LEU A O 1
ATOM 844 N N . LYS A 1 106 ? -2.649 6.210 12.333 1.00 93.19 106 LYS A N 1
ATOM 845 C CA . LYS A 1 106 ? -2.342 6.782 11.019 1.00 93.19 106 LYS A CA 1
ATOM 846 C C . LYS A 1 106 ? -0.982 7.482 11.014 1.00 93.19 106 LYS A C 1
ATOM 848 O O . LYS A 1 106 ? -0.181 7.232 10.115 1.00 93.19 106 LYS A O 1
ATOM 853 N N . GLU A 1 107 ? -0.708 8.328 12.000 1.00 94.06 107 GLU A N 1
ATOM 854 C CA . GLU A 1 107 ? 0.542 9.083 12.127 1.00 94.06 107 GLU A CA 1
ATOM 855 C C . GLU A 1 107 ? 1.732 8.136 12.333 1.00 94.06 107 GLU A C 1
ATOM 857 O O . GLU A 1 107 ? 2.761 8.274 11.666 1.00 94.06 107 GLU A O 1
ATOM 862 N N . LYS A 1 108 ? 1.567 7.113 13.182 1.00 94.38 108 LYS A N 1
ATOM 863 C CA . LYS A 1 108 ? 2.575 6.062 13.403 1.00 94.38 108 LYS A CA 1
ATOM 864 C C . LYS A 1 108 ? 2.885 5.286 12.123 1.00 94.38 108 LYS A C 1
ATOM 866 O O . LYS A 1 108 ? 4.051 5.038 11.814 1.00 94.38 108 LYS A O 1
ATOM 871 N N . VAL A 1 109 ? 1.860 4.916 11.358 1.00 93.19 109 VAL A N 1
ATOM 872 C CA . VAL A 1 109 ? 2.027 4.186 10.093 1.00 93.19 109 VAL A CA 1
ATOM 873 C C . VAL A 1 109 ? 2.648 5.069 9.013 1.00 93.19 109 VAL A C 1
ATOM 875 O O . VAL A 1 109 ? 3.518 4.605 8.276 1.00 93.19 109 VAL A O 1
ATOM 878 N N . GLU A 1 110 ? 2.260 6.341 8.924 1.00 91.19 110 GLU A N 1
ATOM 879 C CA . GLU A 1 110 ? 2.888 7.283 7.996 1.00 91.19 110 GLU A CA 1
ATOM 880 C C . GLU A 1 110 ? 4.382 7.451 8.310 1.00 91.19 110 GLU A C 1
ATOM 882 O O . GLU A 1 110 ? 5.215 7.394 7.399 1.00 91.19 110 GLU A O 1
ATOM 887 N N . GLN A 1 111 ? 4.735 7.584 9.590 1.00 91.06 111 GLN A N 1
ATOM 888 C CA . GLN A 1 111 ? 6.128 7.639 10.023 1.00 91.06 111 GLN A CA 1
ATOM 889 C C . GLN A 1 111 ? 6.876 6.345 9.667 1.00 91.06 111 GLN A C 1
ATOM 891 O O . GLN A 1 111 ? 7.949 6.400 9.063 1.00 91.06 111 GLN A O 1
ATOM 896 N N . MET A 1 112 ? 6.273 5.181 9.922 1.00 90.31 112 MET A N 1
ATOM 897 C CA . MET A 1 112 ? 6.827 3.882 9.528 1.00 90.31 112 MET A CA 1
ATOM 898 C C . MET A 1 112 ? 7.072 3.798 8.010 1.00 90.31 112 MET A C 1
ATOM 900 O O . MET A 1 112 ? 8.106 3.282 7.5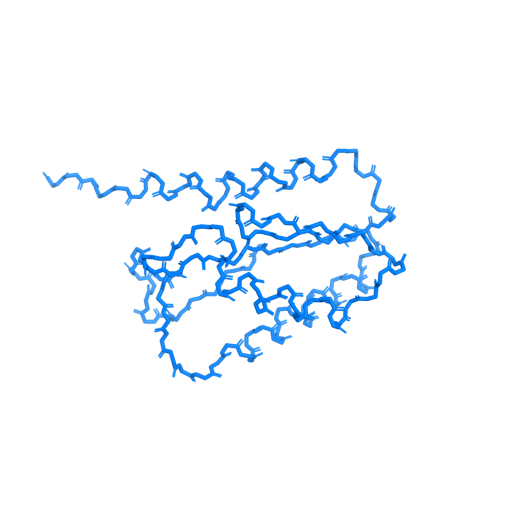77 1.00 90.31 112 MET A O 1
ATOM 904 N N . PHE A 1 113 ? 6.158 4.307 7.175 1.00 90.38 113 PHE A N 1
ATOM 905 C CA . PHE A 1 113 ? 6.363 4.352 5.724 1.00 90.38 113 PHE A CA 1
ATOM 906 C C . PHE A 1 113 ? 7.567 5.213 5.340 1.00 90.38 113 PHE A C 1
ATOM 908 O O . PHE A 1 113 ? 8.363 4.804 4.489 1.00 90.38 113 PHE A O 1
ATOM 915 N N . ARG A 1 114 ? 7.741 6.369 5.985 1.00 85.44 114 ARG A N 1
ATOM 916 C CA . ARG A 1 114 ? 8.896 7.247 5.752 1.00 85.44 114 ARG A CA 1
ATOM 917 C C . ARG A 1 114 ? 10.201 6.554 6.145 1.00 85.44 114 ARG A C 1
ATOM 919 O O . ARG A 1 114 ? 11.133 6.510 5.341 1.00 85.44 114 ARG A O 1
ATOM 926 N N . GLU A 1 115 ? 10.249 5.948 7.323 1.00 84.69 115 GLU A N 1
ATOM 927 C CA . GLU A 1 115 ? 11.456 5.323 7.873 1.00 84.69 115 GLU A CA 1
ATOM 928 C C . GLU A 1 115 ? 11.884 4.043 7.157 1.00 84.69 115 GLU A C 1
ATOM 930 O O . GLU A 1 115 ? 13.075 3.835 6.952 1.00 84.69 115 GLU A O 1
ATOM 935 N N . LEU A 1 116 ? 10.947 3.174 6.769 1.00 72.00 116 LEU A N 1
ATOM 936 C CA . LEU A 1 116 ? 11.284 1.855 6.215 1.00 72.00 116 LEU A CA 1
ATOM 937 C C . LEU A 1 116 ? 11.468 1.842 4.695 1.00 72.00 116 LEU A C 1
ATOM 939 O O . LEU A 1 116 ? 11.976 0.853 4.151 1.00 72.00 116 LEU A O 1
ATOM 943 N N . TYR A 1 117 ? 11.036 2.895 4.001 1.00 68.31 117 TYR A N 1
ATOM 944 C CA . TYR A 1 117 ? 10.966 2.877 2.540 1.00 68.31 117 TYR A CA 1
ATOM 945 C C . TYR A 1 117 ? 11.463 4.148 1.861 1.00 68.31 117 TYR A C 1
ATOM 947 O O . TYR A 1 117 ? 11.949 4.048 0.737 1.00 68.31 117 TYR A O 1
ATOM 955 N N . ILE A 1 118 ? 11.395 5.310 2.519 1.00 62.94 118 ILE A N 1
ATOM 956 C CA . ILE A 1 118 ? 11.824 6.587 1.927 1.00 62.94 118 ILE A CA 1
ATOM 957 C C . ILE A 1 118 ? 13.243 6.940 2.385 1.00 62.94 118 ILE A C 1
ATOM 959 O O . ILE A 1 118 ? 14.103 7.236 1.560 1.00 62.94 118 ILE A O 1
ATOM 963 N N . VAL A 1 119 ? 13.522 6.837 3.687 1.00 51.53 119 VAL A N 1
ATOM 964 C CA . VAL A 1 119 ? 14.832 7.161 4.281 1.00 51.53 119 VAL A CA 1
ATOM 965 C C . VAL A 1 119 ? 15.942 6.129 3.981 1.00 51.53 119 VAL A C 1
ATOM 967 O O . VAL A 1 119 ? 17.070 6.554 3.725 1.00 51.53 119 VAL A O 1
ATOM 970 N N . PRO A 1 120 ? 15.707 4.800 3.907 1.00 52.16 120 PRO A N 1
ATOM 971 C CA . PRO A 1 120 ? 16.791 3.835 3.685 1.00 52.16 120 PRO A CA 1
ATOM 972 C C . PRO A 1 120 ? 17.416 3.938 2.289 1.00 52.16 120 PRO A C 1
ATOM 974 O O . PRO A 1 120 ? 18.564 3.549 2.100 1.00 52.16 120 PRO A O 1
ATOM 977 N N . GLN A 1 121 ? 16.702 4.522 1.320 1.00 48.97 121 GLN A N 1
ATOM 978 C CA . GLN A 1 121 ? 17.219 4.752 -0.033 1.00 48.97 121 GLN A CA 1
ATOM 979 C C . GLN A 1 121 ? 18.335 5.810 -0.079 1.00 48.97 121 GLN A C 1
ATOM 981 O O . GLN A 1 121 ? 19.084 5.846 -1.050 1.00 48.97 121 GLN A O 1
ATOM 986 N N . ALA A 1 122 ? 18.481 6.639 0.963 1.00 45.59 122 ALA A N 1
ATOM 987 C CA . ALA A 1 122 ? 19.582 7.598 1.090 1.00 45.59 122 ALA A CA 1
ATOM 988 C C . ALA A 1 122 ? 20.873 6.969 1.656 1.00 45.59 122 ALA A C 1
ATOM 990 O O . ALA A 1 122 ? 21.955 7.528 1.483 1.00 45.59 122 ALA A O 1
ATOM 991 N N . LEU A 1 123 ? 20.778 5.803 2.310 1.00 43.84 123 LEU A N 1
ATOM 992 C CA . LEU A 1 123 ? 21.904 5.118 2.961 1.00 43.84 123 LEU A CA 1
ATOM 993 C C . LEU A 1 123 ? 22.486 3.957 2.137 1.00 43.84 123 LEU A C 1
ATOM 995 O O . LEU A 1 123 ? 23.571 3.479 2.456 1.00 43.84 123 LEU A O 1
ATOM 999 N N . GLU A 1 124 ? 21.838 3.545 1.043 1.00 46.88 124 GLU A N 1
ATOM 1000 C CA . GLU A 1 124 ? 22.392 2.586 0.068 1.00 46.88 124 GLU A CA 1
ATOM 1001 C C . GLU A 1 124 ? 23.320 3.263 -0.973 1.00 46.88 124 GLU A C 1
ATOM 1003 O O . GLU A 1 124 ? 23.372 2.861 -2.135 1.00 46.88 124 GLU A O 1
ATOM 1008 N N . SER A 1 125 ? 24.078 4.295 -0.578 1.00 40.03 125 SER A N 1
ATOM 1009 C CA . SER A 1 125 ? 25.215 4.774 -1.384 1.00 40.03 125 SER A CA 1
ATOM 1010 C C . SER A 1 125 ? 26.363 3.755 -1.286 1.00 40.03 125 SER A C 1
ATOM 1012 O O . SER A 1 125 ? 26.623 3.248 -0.191 1.00 40.03 125 SER A O 1
ATOM 1014 N N . PRO A 1 126 ? 27.062 3.412 -2.386 1.00 43.56 126 PRO A N 1
ATOM 1015 C CA . PRO A 1 126 ? 28.115 2.407 -2.341 1.00 43.56 126 PRO A CA 1
ATOM 1016 C C . PRO A 1 126 ? 29.260 2.904 -1.455 1.00 43.56 126 PRO A C 1
ATOM 1018 O O . PRO A 1 126 ? 29.691 4.052 -1.573 1.00 43.56 126 PRO A O 1
ATOM 1021 N N . LYS A 1 127 ? 29.766 2.036 -0.570 1.00 36.75 127 LYS A N 1
ATOM 1022 C CA . LYS A 1 127 ? 31.047 2.289 0.098 1.00 36.75 127 LYS A CA 1
ATOM 1023 C C . LYS A 1 127 ? 32.109 2.491 -0.993 1.00 36.75 127 LYS A C 1
ATOM 1025 O O . LYS A 1 127 ? 32.163 1.657 -1.900 1.00 36.75 127 LYS A O 1
ATOM 1030 N N . PRO A 1 128 ? 32.914 3.566 -0.945 1.00 42.09 128 PRO A N 1
ATOM 1031 C CA . PRO A 1 128 ? 34.048 3.695 -1.846 1.00 42.09 128 PRO A CA 1
ATOM 1032 C C . PRO A 1 128 ? 35.028 2.546 -1.571 1.00 42.09 128 PRO A C 1
ATOM 1034 O O . PRO A 1 128 ? 35.221 2.174 -0.411 1.00 42.09 128 PRO A O 1
ATOM 1037 N N . ASN A 1 129 ? 35.559 1.962 -2.649 1.00 44.28 129 ASN A N 1
ATOM 1038 C CA . ASN A 1 129 ? 36.613 0.944 -2.606 1.00 44.28 129 ASN A CA 1
ATOM 1039 C C . ASN A 1 129 ? 37.887 1.487 -1.958 1.00 44.28 129 ASN A C 1
ATOM 1041 O O . ASN A 1 129 ? 38.213 2.666 -2.229 1.00 44.28 129 ASN A O 1
#

Mean predicted aligned error: 6.06 Å

Nearest PDB structures (foldseek):
  5ck3-assembly2_C  TM=4.246E-01  e=4.246E+00  Thermochaetoides thermophila DSM 1495
  7a67-assembly1_A  TM=3.446E-01  e=4.539E+00  Pyrococcus abyssi GE5
  4peo-assembly1_A  TM=3.265E-01  e=4.539E+00  Staphylococcus aureus subsp. aureus Mu50
  7kld-assembly1_A-2  TM=3.413E-01  e=4.852E+00  Staphylococcus aureus
  7kld-assembly1_B  TM=3.442E-01  e=5.545E+00  Staphylococcus aureus

pLDDT: mean 86.12, std 13.67, range [36.75, 95.81]

Solvent-accessible surface area (backbone atoms only — not comparable to full-atom values): 7685 Å² total; per-residue (Å²): 140,89,85,80,60,60,75,92,33,70,87,45,92,53,34,66,30,62,84,82,84,79,75,50,66,65,62,52,51,51,49,53,52,51,54,49,52,56,45,41,75,75,35,79,52,52,56,50,68,53,68,18,61,32,44,79,94,48,54,55,42,64,13,73,49,23,55,55,53,49,56,51,46,67,72,74,52,70,69,87,60,34,46,83,44,79,38,48,78,64,7,28,37,39,39,39,25,70,73,39,84,64,76,65,47,67,61,54,50,52,49,48,50,41,59,75,63,59,53,52,70,73,69,73,62,80,79,83,132

Secondary structure (DSSP, 8-state):
------GGGTT-TTTTT-----STHHHHHHHHHHHHHHHHHH-TT--EEEE-PPPTT--SSS-HHHHHHHHHHHHHS-TTTEEEEEEGGGTEEEEEETT---TTHHHHHHHHHIIIIISGGGT-PPPP-